Protein AF-A0A7V4P939-F1 (afdb_monomer_lite)

Radius of gyration: 29.25 Å; chains: 1; bounding box: 49×64×88 Å

pLDDT: mean 72.75, std 22.89, range [28.08, 98.25]

Sequence (169 aa):
DFPGCHGGGATPEEALADVTSALRELVAHYHDNEREVPRPRSIDEVRRDAAAEYDSASESLVMIPVVLDRARPVRANISMDAGMLEAIDEEAQRRGVTRSSFLASAAMDKISPYRDTASTAHRGSKSGTLHAARDRKGQVKDIQTNKRAHARHVKRRGPGGSGESRKEK

Foldseek 3Di:
DFPPQAADDPDPVRRLVGSLVSLQVVVVVCVVVVHDGDDDDDPVVLVPDPVNPDDPVPDDDDDRDRDHCPPPPDDDDDDDDPVVLVVLCVVCVVVVHDSVVSVVVVVCVVPPPVCVVVPVPPPPPDDPDDQWDADPVRDIDGDDDPPDDDDDDDDDDDDDDDDDDDDDD

Structure (mmCIF, N/CA/C/O backbone):
data_AF-A0A7V4P939-F1
#
_entry.id   AF-A0A7V4P939-F1
#
loop_
_atom_site.group_PDB
_atom_site.id
_atom_site.type_symbol
_atom_site.label_atom_id
_atom_site.label_alt_id
_atom_site.label_comp_id
_atom_site.label_asym_id
_atom_site.label_entity_id
_atom_site.label_seq_id
_atom_site.pdbx_PDB_ins_code
_atom_site.Cartn_x
_atom_site.Cartn_y
_atom_site.Cartn_z
_atom_site.occupancy
_atom_site.B_iso_or_equiv
_atom_site.auth_seq_id
_atom_site.auth_comp_id
_atom_site.auth_asym_id
_atom_site.auth_atom_id
_atom_site.pdbx_PDB_model_num
ATOM 1 N N . ASP A 1 1 ? 5.215 -3.642 -18.487 1.00 86.31 1 ASP A N 1
ATOM 2 C CA . ASP A 1 1 ? 3.883 -4.215 -18.166 1.00 86.31 1 ASP A CA 1
ATOM 3 C C . ASP A 1 1 ? 2.772 -3.191 -18.045 1.00 86.31 1 ASP A C 1
ATOM 5 O O . ASP A 1 1 ? 1.656 -3.493 -18.442 1.00 86.31 1 ASP A O 1
ATOM 9 N N . PHE A 1 2 ? 3.054 -1.990 -17.540 1.00 89.19 2 PHE A N 1
ATOM 10 C CA . PHE A 1 2 ? 2.071 -0.917 -17.460 1.00 89.19 2 PHE A CA 1
ATOM 11 C C . PHE A 1 2 ? 2.469 0.229 -18.409 1.00 89.19 2 PHE A C 1
ATOM 13 O O . PHE A 1 2 ? 3.475 0.889 -18.146 1.00 89.19 2 PHE A O 1
ATOM 20 N N . PRO A 1 3 ? 1.751 0.462 -19.526 1.00 87.31 3 PRO A N 1
ATOM 21 C CA . PRO A 1 3 ? 2.129 1.483 -20.503 1.00 87.31 3 PRO A CA 1
ATOM 22 C C . PRO A 1 3 ? 2.178 2.888 -19.891 1.00 87.31 3 PRO A C 1
ATOM 24 O O . PRO A 1 3 ? 1.213 3.317 -19.258 1.00 87.31 3 PRO A O 1
ATOM 27 N N . GLY A 1 4 ? 3.288 3.600 -20.100 1.00 87.62 4 GLY A N 1
ATOM 28 C CA . GLY A 1 4 ? 3.501 4.955 -19.578 1.00 87.62 4 GLY A CA 1
ATOM 29 C C . GLY A 1 4 ? 3.902 5.028 -18.100 1.00 87.62 4 GLY A C 1
ATOM 30 O O . GLY A 1 4 ? 4.026 6.128 -17.572 1.00 87.62 4 GLY A O 1
ATOM 31 N N . CYS A 1 5 ? 4.111 3.892 -17.425 1.00 92.69 5 CYS A N 1
ATOM 32 C CA . CYS A 1 5 ? 4.619 3.864 -16.055 1.00 92.69 5 CYS A CA 1
ATOM 33 C C . CYS A 1 5 ? 6.150 3.839 -16.059 1.00 92.69 5 CYS A C 1
ATOM 35 O O . CYS A 1 5 ? 6.759 2.818 -16.384 1.00 92.69 5 CYS A O 1
ATOM 37 N N . HIS A 1 6 ? 6.759 4.949 -15.658 1.00 92.00 6 HIS A N 1
ATOM 38 C CA . HIS A 1 6 ? 8.206 5.107 -15.560 1.00 92.00 6 HIS A CA 1
ATOM 39 C C . HIS A 1 6 ? 8.559 5.667 -14.183 1.00 92.00 6 HIS A C 1
ATOM 41 O O . HIS A 1 6 ? 7.757 6.385 -13.592 1.00 92.00 6 HIS A O 1
ATOM 47 N N . GLY A 1 7 ? 9.749 5.340 -13.692 1.00 91.06 7 GLY A N 1
ATOM 48 C CA . GLY A 1 7 ? 10.328 5.979 -12.517 1.00 91.06 7 GLY A CA 1
ATOM 49 C C . GLY A 1 7 ? 11.844 6.068 -12.646 1.00 91.06 7 GLY A C 1
ATOM 50 O O . GLY A 1 7 ? 12.434 5.408 -13.507 1.00 91.06 7 GLY A O 1
ATOM 51 N N . GLY A 1 8 ? 12.472 6.896 -11.821 1.00 94.50 8 GLY A N 1
ATOM 52 C CA . GLY A 1 8 ? 13.907 7.151 -11.853 1.00 94.50 8 GLY A CA 1
ATOM 53 C C . GLY A 1 8 ? 14.471 7.574 -10.501 1.00 94.50 8 GLY A C 1
ATOM 54 O O . GLY A 1 8 ? 13.748 7.925 -9.576 1.00 94.50 8 GLY A O 1
ATOM 55 N N . GLY A 1 9 ? 15.793 7.519 -10.381 1.00 95.56 9 GLY A N 1
ATOM 56 C CA . GLY A 1 9 ? 16.507 7.861 -9.156 1.00 95.56 9 GLY A CA 1
ATOM 57 C C . GLY A 1 9 ? 18.014 7.772 -9.358 1.00 95.56 9 GLY A C 1
ATOM 58 O O . GLY A 1 9 ? 18.478 7.167 -10.326 1.00 95.56 9 GLY A O 1
ATOM 59 N N . ALA A 1 10 ? 18.785 8.376 -8.453 1.00 95.75 10 ALA A N 1
ATOM 60 C CA . ALA A 1 10 ? 20.241 8.245 -8.460 1.00 95.75 10 ALA A CA 1
ATOM 61 C C . ALA A 1 10 ? 20.688 6.871 -7.932 1.00 95.75 10 ALA A C 1
ATOM 63 O O . ALA A 1 10 ? 21.818 6.446 -8.172 1.00 95.75 10 ALA A O 1
ATOM 64 N N . THR A 1 11 ? 19.793 6.175 -7.226 1.00 94.69 11 THR A N 1
ATOM 65 C CA . THR A 1 11 ? 19.988 4.819 -6.707 1.00 94.69 11 THR A CA 1
ATOM 66 C C . THR A 1 11 ? 18.849 3.884 -7.134 1.00 94.69 11 THR A C 1
ATOM 68 O O . THR A 1 11 ? 17.744 4.353 -7.433 1.00 94.69 11 THR A O 1
ATOM 71 N N . PRO A 1 12 ? 19.074 2.555 -7.148 1.00 91.12 12 PRO A N 1
ATOM 72 C CA . PRO A 1 12 ? 18.011 1.580 -7.393 1.00 91.12 12 PRO A CA 1
ATOM 73 C C . PRO A 1 12 ? 16.834 1.711 -6.418 1.00 91.12 12 PRO A C 1
ATOM 75 O O . PRO A 1 12 ? 15.683 1.573 -6.822 1.00 91.12 12 PRO A O 1
ATOM 78 N N . GLU A 1 13 ? 17.106 2.001 -5.145 1.00 92.56 13 GLU A N 1
ATOM 79 C CA . GLU A 1 13 ? 16.090 2.181 -4.108 1.00 92.56 13 GLU A CA 1
ATOM 80 C C . GLU A 1 13 ? 15.205 3.401 -4.382 1.00 92.56 13 GLU A C 1
ATOM 82 O O . GLU A 1 13 ? 13.982 3.313 -4.257 1.00 92.56 13 GLU A O 1
ATOM 87 N N . GLU A 1 14 ? 15.804 4.521 -4.797 1.00 91.44 14 GLU A N 1
ATOM 88 C CA . GLU A 1 14 ? 15.065 5.719 -5.208 1.00 91.44 14 GLU A CA 1
ATOM 89 C C . GLU A 1 14 ? 14.211 5.448 -6.448 1.00 91.44 14 GLU A C 1
ATOM 91 O O . GLU A 1 14 ? 13.023 5.764 -6.444 1.00 91.44 14 GLU A O 1
ATOM 96 N N . ALA A 1 15 ? 14.772 4.789 -7.467 1.00 93.56 15 ALA A N 1
ATOM 97 C CA . ALA A 1 15 ? 14.032 4.438 -8.678 1.00 93.56 15 ALA A CA 1
ATOM 98 C C . ALA A 1 15 ? 12.845 3.506 -8.382 1.00 93.56 15 ALA A C 1
ATOM 100 O O . ALA A 1 15 ? 11.764 3.678 -8.947 1.00 93.56 15 ALA A O 1
ATOM 101 N N . LEU A 1 16 ? 13.020 2.544 -7.466 1.00 92.00 16 LEU A N 1
ATOM 102 C CA . LEU A 1 16 ? 11.956 1.655 -6.996 1.00 92.00 16 LEU A CA 1
ATOM 103 C C . LEU A 1 16 ? 10.852 2.408 -6.243 1.00 92.00 16 LEU A C 1
ATOM 105 O O . LEU A 1 16 ? 9.668 2.124 -6.442 1.00 92.00 16 LEU A O 1
ATOM 109 N N . ALA A 1 17 ? 11.216 3.354 -5.377 1.00 88.12 17 ALA A N 1
ATOM 110 C CA . ALA A 1 17 ? 10.249 4.174 -4.652 1.00 88.12 17 ALA A CA 1
ATOM 111 C C . ALA A 1 17 ? 9.453 5.088 -5.600 1.00 88.12 17 ALA A C 1
ATOM 113 O O . ALA A 1 17 ? 8.227 5.194 -5.475 1.00 88.12 17 ALA A O 1
ATOM 114 N N . ASP A 1 18 ? 10.135 5.690 -6.574 1.00 93.44 18 ASP A N 1
ATOM 115 C CA . ASP A 1 18 ? 9.541 6.574 -7.573 1.00 93.44 18 ASP A CA 1
ATOM 116 C C . ASP A 1 18 ? 8.566 5.816 -8.486 1.00 93.44 18 ASP A C 1
ATOM 118 O O . ASP A 1 18 ? 7.382 6.148 -8.544 1.00 93.44 18 ASP A O 1
ATOM 122 N N . VAL A 1 19 ? 8.996 4.698 -9.086 1.00 93.69 19 VAL A N 1
ATOM 123 C CA . VAL A 1 19 ? 8.119 3.889 -9.954 1.00 93.69 19 VAL A CA 1
ATOM 124 C C . VAL A 1 19 ? 6.930 3.293 -9.191 1.00 93.69 19 VAL A C 1
ATOM 126 O O . VAL A 1 19 ? 5.844 3.153 -9.752 1.00 93.69 19 VAL A O 1
ATOM 129 N N . THR A 1 20 ? 7.091 2.969 -7.901 1.00 91.25 20 THR A N 1
ATOM 130 C CA . THR A 1 20 ? 5.977 2.507 -7.056 1.00 91.25 20 THR A CA 1
ATOM 131 C C . THR A 1 20 ? 4.930 3.607 -6.887 1.00 91.25 20 THR A C 1
ATOM 133 O O . THR A 1 20 ? 3.730 3.328 -6.940 1.00 91.25 20 THR A O 1
ATOM 136 N N . SER A 1 21 ? 5.368 4.853 -6.710 1.00 88.31 21 SER A N 1
ATOM 137 C CA . SER A 1 21 ? 4.479 6.013 -6.600 1.00 88.31 21 SER A CA 1
ATOM 138 C C . SER A 1 21 ? 3.791 6.306 -7.936 1.00 88.31 21 SER A C 1
ATOM 140 O O . SER A 1 21 ? 2.561 6.363 -7.981 1.00 88.31 21 SER A O 1
ATOM 142 N N . ALA A 1 22 ? 4.552 6.348 -9.034 1.00 91.94 22 ALA A N 1
ATOM 143 C CA . ALA A 1 22 ? 4.026 6.552 -10.384 1.00 91.94 22 ALA A CA 1
ATOM 144 C C . ALA A 1 22 ? 2.976 5.494 -10.767 1.00 91.94 22 ALA A C 1
ATOM 146 O O . ALA A 1 22 ? 1.915 5.817 -11.302 1.00 91.94 22 AL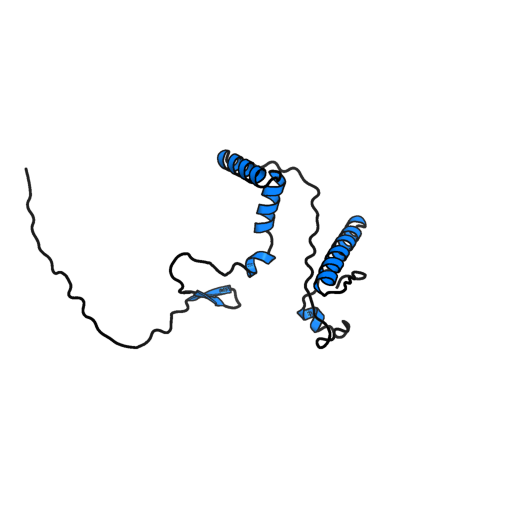A A O 1
ATOM 147 N N . LEU A 1 23 ? 3.223 4.223 -10.433 1.00 92.12 23 LEU A N 1
ATOM 148 C CA . LEU A 1 23 ? 2.279 3.139 -10.697 1.00 92.12 23 LEU A CA 1
ATOM 149 C C . LEU A 1 23 ? 0.970 3.312 -9.917 1.00 92.12 23 LEU A C 1
ATOM 151 O O . LEU A 1 23 ? -0.103 3.049 -10.461 1.00 92.12 23 LEU A O 1
ATOM 155 N N . ARG A 1 24 ? 1.029 3.768 -8.659 1.00 88.06 24 ARG A N 1
ATOM 156 C CA . ARG A 1 24 ? -0.175 4.044 -7.855 1.00 88.06 24 ARG A CA 1
ATOM 157 C C . ARG A 1 24 ? -1.020 5.147 -8.477 1.00 88.06 24 ARG A C 1
ATOM 159 O O . ARG A 1 24 ? -2.227 4.961 -8.621 1.00 88.06 24 ARG A O 1
ATOM 166 N N . GLU A 1 25 ? -0.396 6.257 -8.860 1.00 86.56 25 GLU A N 1
ATOM 167 C CA . GLU A 1 25 ? -1.081 7.388 -9.496 1.00 86.56 25 GLU A CA 1
ATOM 168 C C . GLU A 1 25 ? -1.719 6.981 -10.821 1.00 86.56 25 GLU A C 1
ATOM 170 O O . GLU A 1 25 ? -2.886 7.275 -11.078 1.00 86.56 25 GLU A O 1
ATOM 175 N N . LEU A 1 26 ? -0.983 6.235 -11.643 1.00 90.75 26 LEU A N 1
ATOM 176 C CA . LEU A 1 26 ? -1.465 5.833 -12.951 1.00 90.75 26 LEU A CA 1
ATOM 177 C C . LEU A 1 26 ? -2.617 4.824 -12.849 1.00 90.75 26 LEU A C 1
ATOM 179 O O . LEU A 1 26 ? -3.587 4.923 -13.597 1.00 90.75 26 LEU A O 1
ATOM 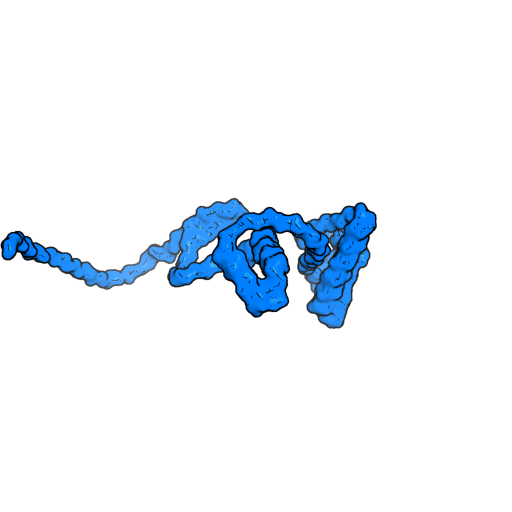183 N N . VAL A 1 27 ? -2.575 3.892 -11.894 1.00 89.69 27 VAL A N 1
ATOM 184 C CA . VAL A 1 27 ? -3.702 2.977 -11.658 1.00 89.69 27 VAL A CA 1
ATOM 185 C C . VAL A 1 27 ? -4.921 3.719 -11.103 1.00 89.69 27 VAL A C 1
ATOM 187 O O . VAL A 1 27 ? -6.041 3.428 -11.523 1.00 89.69 27 VAL A O 1
ATOM 190 N N . ALA A 1 28 ? -4.729 4.688 -10.201 1.00 84.69 28 ALA A N 1
ATOM 191 C CA . ALA A 1 28 ? -5.816 5.542 -9.720 1.00 84.69 28 ALA A CA 1
ATOM 192 C C . ALA A 1 28 ? -6.459 6.319 -10.879 1.00 84.69 28 ALA A C 1
ATOM 194 O O . ALA A 1 28 ? -7.673 6.274 -11.050 1.00 84.69 28 ALA A O 1
ATOM 195 N N . HIS A 1 29 ? -5.643 6.905 -11.757 1.00 87.00 29 HIS A N 1
ATOM 196 C CA . HIS A 1 29 ? -6.116 7.577 -12.962 1.00 87.00 29 HIS A CA 1
ATOM 197 C C . HIS A 1 29 ? -6.916 6.642 -13.883 1.00 87.00 29 HIS A C 1
ATOM 199 O O . HIS A 1 29 ? -7.963 7.032 -14.394 1.00 87.00 29 HIS A O 1
ATOM 205 N N . TYR A 1 30 ? -6.469 5.399 -14.094 1.00 90.12 30 TYR A N 1
ATOM 206 C CA . TYR A 1 30 ? -7.243 4.424 -14.874 1.00 90.12 30 TYR A CA 1
ATOM 207 C C . TYR A 1 30 ? -8.602 4.140 -14.222 1.00 90.12 30 TYR A C 1
ATOM 209 O O . TYR A 1 30 ? -9.609 4.117 -14.924 1.00 90.12 30 TYR A O 1
ATOM 217 N N . HIS A 1 31 ? -8.645 3.985 -12.896 1.00 84.81 31 HIS A N 1
ATOM 218 C CA . HIS A 1 31 ? -9.891 3.784 -12.159 1.00 84.81 31 HIS A CA 1
ATOM 219 C C . HIS A 1 31 ? -10.855 4.972 -12.274 1.00 84.81 31 HIS A C 1
ATOM 221 O O . HIS A 1 31 ? -12.026 4.752 -12.577 1.00 84.81 31 HIS A O 1
ATOM 227 N N . ASP A 1 32 ? -10.371 6.203 -12.100 1.00 83.06 32 ASP A N 1
ATOM 228 C CA . ASP A 1 32 ? -11.190 7.422 -12.184 1.00 83.06 32 ASP A CA 1
ATOM 229 C C . ASP A 1 32 ? -11.781 7.648 -13.583 1.00 83.06 32 ASP A C 1
ATOM 231 O O . ASP A 1 32 ? -12.813 8.298 -13.731 1.00 83.06 32 ASP A O 1
ATOM 235 N N . ASN A 1 33 ? -11.137 7.093 -14.613 1.00 86.44 33 ASN A N 1
ATOM 236 C CA . ASN A 1 33 ? -11.577 7.174 -16.005 1.00 86.44 33 ASN A CA 1
ATOM 237 C C . ASN A 1 33 ? -12.285 5.896 -16.487 1.00 86.44 33 ASN A C 1
ATOM 239 O O . ASN A 1 33 ? -12.445 5.716 -17.693 1.00 86.44 33 ASN A O 1
ATOM 243 N N . GLU A 1 34 ? -12.661 4.991 -15.576 1.00 86.75 34 GLU A N 1
ATOM 244 C CA . GLU A 1 34 ? -13.323 3.711 -15.886 1.00 86.75 34 GLU A CA 1
ATOM 245 C C . GLU A 1 34 ? -12.561 2.852 -16.917 1.00 86.75 34 GLU A C 1
ATOM 247 O O . GLU A 1 34 ? -13.137 2.072 -17.677 1.00 86.75 34 GLU A O 1
ATOM 252 N N . ARG A 1 35 ? -11.230 2.977 -16.947 1.00 87.38 35 ARG A N 1
ATOM 253 C CA . ARG A 1 35 ? -10.348 2.220 -17.840 1.00 87.38 35 ARG A CA 1
ATOM 254 C C . ARG A 1 35 ? -9.900 0.923 -17.182 1.00 87.38 35 ARG A C 1
ATOM 256 O O . ARG A 1 35 ? -9.608 0.865 -15.987 1.00 87.38 35 ARG A O 1
ATOM 263 N N . GLU A 1 36 ? -9.777 -0.121 -17.993 1.00 86.44 36 GLU A N 1
ATOM 264 C CA . GLU A 1 36 ? -9.282 -1.409 -17.524 1.00 86.44 36 GLU A CA 1
ATOM 265 C C . GLU A 1 36 ? -7.781 -1.340 -17.214 1.00 86.44 36 GLU A C 1
ATOM 267 O O . GLU A 1 36 ? -6.966 -0.915 -18.036 1.00 86.44 36 GLU A O 1
ATOM 272 N N . VAL A 1 37 ? -7.423 -1.755 -16.000 1.00 87.06 37 VAL A N 1
ATOM 273 C CA . VAL A 1 37 ? -6.039 -1.812 -15.529 1.00 87.06 37 VAL A CA 1
ATOM 274 C C . VAL A 1 37 ? -5.346 -3.013 -16.187 1.00 87.06 37 VAL A C 1
ATOM 276 O O . VAL A 1 37 ? -5.830 -4.136 -16.018 1.00 87.06 37 VAL A O 1
ATOM 279 N N . PRO A 1 38 ? -4.216 -2.826 -16.901 1.00 89.06 38 PRO A N 1
ATOM 280 C CA . PRO A 1 38 ? -3.486 -3.927 -17.520 1.00 89.06 38 PRO A CA 1
ATOM 281 C C . PRO A 1 38 ? -3.124 -5.016 -16.508 1.00 89.06 38 PRO A C 1
ATOM 283 O O . PRO A 1 38 ? -2.649 -4.736 -15.404 1.00 89.06 38 PRO A O 1
ATOM 286 N N . ARG A 1 39 ? -3.327 -6.279 -16.890 1.00 86.81 39 ARG A N 1
ATOM 287 C CA . ARG A 1 39 ? -2.987 -7.417 -16.035 1.00 86.81 39 ARG A CA 1
ATOM 288 C C . ARG A 1 39 ? -1.458 -7.549 -15.919 1.00 86.81 39 ARG A C 1
ATOM 290 O O . ARG A 1 39 ? -0.790 -7.569 -16.953 1.00 86.81 39 ARG A O 1
ATOM 297 N N . PRO A 1 40 ? -0.896 -7.688 -14.703 1.00 88.12 40 PRO A N 1
ATOM 298 C CA . PRO A 1 40 ? 0.539 -7.893 -14.536 1.00 88.12 40 PRO A CA 1
ATOM 299 C C . PRO A 1 40 ? 0.971 -9.237 -15.130 1.00 88.12 40 PRO A C 1
ATOM 301 O O . PRO A 1 40 ? 0.244 -10.231 -15.015 1.00 88.12 40 PRO A O 1
ATOM 304 N N . ARG A 1 41 ? 2.166 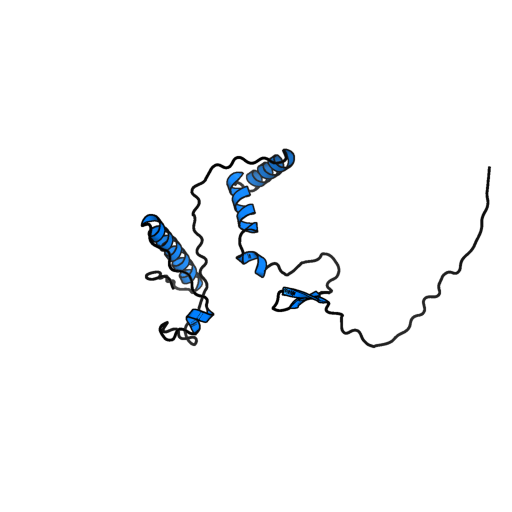-9.265 -15.728 1.00 89.06 41 ARG A N 1
ATOM 305 C CA . ARG A 1 41 ? 2.814 -10.494 -16.192 1.00 89.06 41 ARG A CA 1
ATOM 306 C C . ARG A 1 41 ? 3.743 -11.028 -15.105 1.00 89.06 41 ARG A C 1
ATOM 308 O O . ARG A 1 41 ? 4.180 -10.311 -14.206 1.00 89.06 41 ARG A O 1
ATOM 315 N N . SER A 1 42 ? 4.035 -12.317 -15.168 1.00 88.25 42 SER A N 1
ATOM 316 C CA . SER A 1 42 ? 5.082 -12.936 -14.361 1.00 88.25 42 SER A CA 1
ATOM 317 C C . SER A 1 42 ? 6.470 -12.580 -14.901 1.00 88.25 42 SER A C 1
ATOM 319 O O . SER A 1 42 ? 6.648 -12.346 -16.096 1.00 88.25 42 SER A O 1
ATOM 321 N N . ILE A 1 43 ? 7.484 -12.621 -14.030 1.00 88.81 43 ILE A N 1
ATOM 322 C CA . ILE A 1 43 ? 8.895 -12.442 -14.424 1.00 88.81 43 ILE A CA 1
ATOM 323 C C . ILE A 1 43 ? 9.269 -13.409 -15.558 1.00 88.81 43 ILE A C 1
ATOM 325 O O . ILE A 1 43 ? 9.962 -13.040 -16.499 1.00 88.81 43 ILE A O 1
ATOM 329 N N . ASP A 1 44 ? 8.779 -14.645 -15.487 1.00 88.44 44 ASP A N 1
ATOM 330 C CA . ASP A 1 44 ? 9.025 -15.689 -16.479 1.00 88.44 44 ASP A CA 1
ATOM 331 C C . ASP A 1 44 ? 8.416 -15.380 -17.855 1.00 88.44 44 ASP A C 1
ATOM 333 O O . ASP A 1 44 ? 9.014 -15.718 -18.875 1.00 88.44 44 ASP A O 1
ATOM 337 N N . GLU A 1 45 ? 7.236 -14.756 -17.898 1.00 89.69 45 GLU A N 1
ATOM 338 C CA . GLU A 1 45 ? 6.616 -14.303 -19.149 1.00 89.69 45 GLU A CA 1
ATOM 339 C C . GLU A 1 45 ? 7.409 -13.149 -19.764 1.00 89.69 45 GLU A C 1
ATOM 341 O O . GLU A 1 45 ? 7.683 -13.187 -20.958 1.00 89.69 45 GLU A O 1
ATOM 346 N N . VAL A 1 46 ? 7.851 -12.181 -18.952 1.00 88.25 46 VAL A N 1
ATOM 347 C CA . VAL A 1 46 ? 8.673 -11.052 -19.423 1.00 88.25 46 VAL A CA 1
ATOM 348 C C . VAL A 1 46 ? 10.029 -11.532 -19.946 1.00 88.25 46 VAL A C 1
ATOM 350 O O . VAL A 1 46 ? 10.454 -11.118 -21.016 1.00 88.25 46 VAL A O 1
ATOM 353 N N . ARG A 1 47 ? 10.692 -12.466 -19.252 1.00 85.25 47 ARG A N 1
ATOM 354 C CA . ARG A 1 47 ? 12.003 -12.997 -19.675 1.00 85.25 47 ARG A CA 1
ATOM 355 C C . ARG A 1 47 ? 11.972 -13.758 -20.998 1.00 85.25 47 ARG A C 1
ATOM 357 O O . ARG A 1 47 ? 13.001 -13.854 -21.656 1.00 85.25 47 ARG A O 1
ATOM 364 N N . ARG A 1 48 ? 10.841 -14.381 -21.340 1.00 86.12 48 ARG A N 1
ATOM 365 C CA . ARG A 1 48 ? 10.683 -15.146 -22.590 1.00 86.12 48 ARG A CA 1
ATOM 366 C C . ARG A 1 48 ? 10.176 -14.285 -23.746 1.00 86.12 48 ARG A C 1
ATOM 368 O O . ARG A 1 48 ? 10.131 -14.770 -24.874 1.00 86.12 48 ARG A O 1
ATOM 375 N N . ASP A 1 49 ? 9.778 -13.050 -23.469 1.00 83.88 49 ASP A N 1
ATOM 376 C CA . ASP A 1 49 ? 9.255 -12.129 -24.462 1.00 83.88 49 ASP A CA 1
ATOM 377 C C . ASP A 1 49 ? 10.406 -11.468 -25.229 1.00 83.88 49 ASP A C 1
ATOM 379 O O . ASP A 1 49 ? 11.059 -10.548 -24.743 1.00 83.88 49 ASP A O 1
ATOM 383 N N . ALA A 1 50 ? 10.653 -11.940 -26.452 1.00 73.75 50 ALA A N 1
ATOM 384 C CA . ALA A 1 50 ? 11.683 -11.381 -27.325 1.00 73.75 50 ALA A CA 1
ATOM 385 C C . ALA A 1 50 ? 11.404 -9.920 -27.731 1.00 73.75 50 ALA A C 1
ATOM 387 O O . ALA A 1 50 ? 12.329 -9.226 -28.141 1.00 73.75 50 ALA A O 1
ATOM 388 N N . ALA A 1 51 ? 10.156 -9.449 -27.615 1.00 78.19 51 ALA A N 1
ATOM 389 C CA . ALA A 1 51 ? 9.784 -8.064 -27.896 1.00 78.19 51 ALA A CA 1
ATOM 390 C C . ALA A 1 51 ? 9.960 -7.137 -26.682 1.00 78.19 51 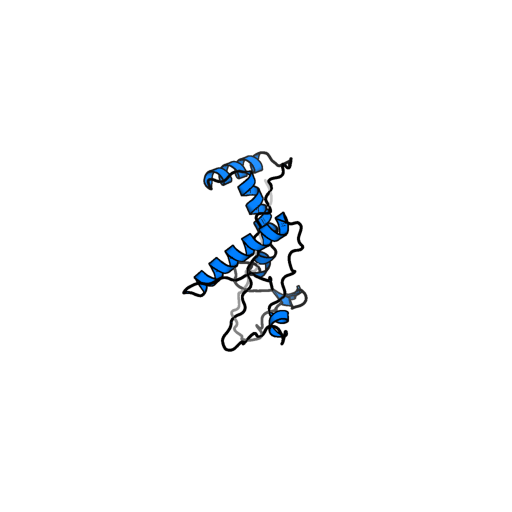ALA A C 1
ATOM 392 O O . ALA A 1 51 ? 9.813 -5.927 -26.820 1.00 78.19 51 ALA A O 1
ATOM 393 N N . ALA A 1 52 ? 10.265 -7.677 -25.496 1.00 71.00 52 ALA A N 1
ATOM 394 C CA . ALA A 1 52 ? 10.456 -6.876 -24.290 1.00 71.00 52 ALA A CA 1
ATOM 395 C C . ALA A 1 52 ? 11.816 -6.158 -24.236 1.00 71.00 52 ALA A C 1
ATOM 397 O O . ALA A 1 52 ? 12.038 -5.416 -23.286 1.00 71.00 52 ALA A O 1
ATOM 398 N N . GLU A 1 53 ? 12.709 -6.399 -25.210 1.00 75.62 53 GLU A N 1
ATOM 399 C CA . GLU A 1 53 ? 14.064 -5.817 -25.314 1.00 75.62 53 GLU A CA 1
ATOM 400 C C . GLU A 1 53 ? 14.902 -5.923 -24.022 1.00 75.62 53 GLU A C 1
ATOM 402 O O . GLU A 1 53 ? 15.865 -5.191 -23.836 1.00 75.62 53 GLU A O 1
ATOM 407 N N . TYR A 1 54 ? 14.558 -6.869 -23.141 1.00 83.69 54 TYR A N 1
ATOM 408 C CA . TYR A 1 54 ? 15.202 -7.054 -21.845 1.00 83.69 54 TYR A CA 1
ATOM 409 C C . TYR A 1 54 ? 16.581 -7.703 -21.993 1.00 83.69 54 TYR A C 1
ATOM 411 O O . TYR A 1 54 ? 16.691 -8.832 -22.490 1.00 83.69 54 TYR A O 1
ATOM 419 N N . ASP A 1 55 ? 17.620 -7.042 -21.482 1.00 85.88 55 ASP A N 1
ATOM 420 C CA . ASP A 1 55 ? 18.976 -7.591 -21.422 1.00 85.88 55 ASP A CA 1
ATOM 421 C C . ASP A 1 55 ? 19.350 -8.008 -19.997 1.00 85.88 55 ASP A C 1
ATOM 423 O O . ASP A 1 55 ? 19.732 -7.206 -19.147 1.00 85.88 55 ASP A O 1
ATOM 427 N N . SER A 1 56 ? 19.343 -9.317 -19.748 1.00 84.06 56 SER A N 1
ATOM 428 C CA . SER A 1 56 ? 19.714 -9.876 -18.442 1.00 84.06 56 SER A CA 1
ATOM 429 C C . SER A 1 56 ? 21.148 -9.585 -17.981 1.00 84.06 56 SER A C 1
ATOM 431 O O . SER A 1 56 ? 21.450 -9.813 -16.809 1.00 84.06 56 SER A O 1
ATOM 433 N N . ALA A 1 57 ? 22.041 -9.131 -18.870 1.00 86.56 57 ALA A N 1
ATOM 434 C CA . ALA A 1 57 ? 23.405 -8.760 -18.505 1.00 86.56 57 ALA A CA 1
ATOM 435 C C . ALA A 1 57 ? 23.499 -7.354 -17.888 1.00 86.56 57 ALA A C 1
ATOM 437 O O . ALA A 1 57 ? 24.419 -7.097 -17.110 1.00 86.56 57 ALA A O 1
ATOM 438 N N . SER A 1 58 ? 22.565 -6.461 -18.220 1.00 86.62 58 SER A N 1
ATOM 439 C CA . SER A 1 58 ? 22.586 -5.052 -17.810 1.00 86.62 58 SER A CA 1
ATOM 440 C C . SER A 1 58 ? 21.344 -4.616 -17.025 1.00 86.62 58 SER A C 1
ATOM 442 O O . SER A 1 58 ? 21.375 -3.581 -16.360 1.00 86.62 58 SER A O 1
ATOM 444 N N . GLU A 1 59 ? 20.286 -5.429 -17.009 1.00 89.69 59 GLU A N 1
ATOM 445 C CA . GLU A 1 59 ? 18.993 -5.081 -16.428 1.00 89.69 59 GLU A CA 1
ATOM 446 C C . GLU A 1 59 ? 18.488 -6.124 -15.422 1.00 89.69 59 GLU A C 1
ATOM 448 O O . GLU A 1 59 ? 18.694 -7.337 -15.535 1.00 89.69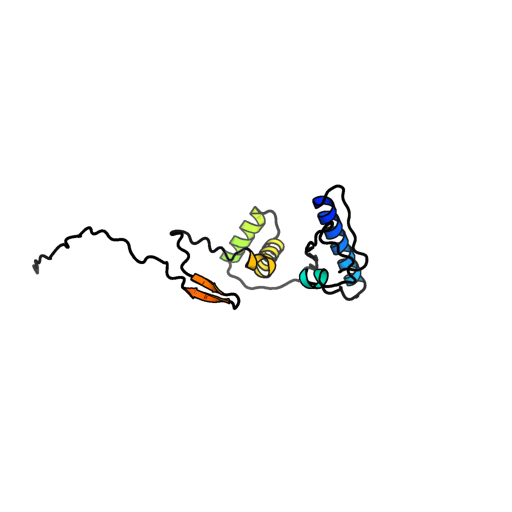 59 GLU A O 1
ATOM 453 N N . SER A 1 60 ? 17.737 -5.645 -14.431 1.00 88.62 60 SER A N 1
ATOM 454 C CA . SER A 1 60 ? 17.079 -6.479 -13.423 1.00 88.62 60 SER A CA 1
ATOM 455 C C . SER A 1 60 ? 15.566 -6.331 -13.495 1.00 88.62 60 SER A C 1
ATOM 457 O O . SER A 1 60 ? 15.043 -5.230 -13.640 1.00 88.62 60 SER A O 1
ATOM 459 N N . LEU A 1 61 ? 14.856 -7.448 -13.338 1.00 90.06 61 LEU A N 1
ATOM 460 C CA . LEU A 1 61 ? 13.400 -7.457 -13.232 1.00 90.06 61 LEU A CA 1
ATOM 461 C C . LEU A 1 61 ? 12.980 -7.403 -11.767 1.00 90.06 61 LEU A C 1
ATOM 463 O O . LEU A 1 61 ? 13.487 -8.151 -10.930 1.00 90.06 61 LEU A O 1
ATOM 467 N N . VAL A 1 62 ? 12.010 -6.545 -11.475 1.00 88.38 62 VAL A N 1
ATOM 468 C CA . VAL A 1 62 ? 11.470 -6.332 -10.132 1.00 88.38 62 VAL A CA 1
ATOM 469 C C . VAL A 1 62 ? 9.953 -6.447 -10.157 1.00 88.38 62 VAL A C 1
ATOM 471 O O . VAL A 1 62 ? 9.298 -6.050 -11.120 1.00 88.38 62 VAL A O 1
ATOM 474 N N . MET A 1 63 ? 9.381 -6.992 -9.086 1.00 89.81 63 MET A N 1
ATOM 475 C CA . MET A 1 63 ? 7.939 -6.941 -8.867 1.00 89.81 63 MET A CA 1
ATOM 476 C C . MET A 1 63 ? 7.593 -5.700 -8.057 1.00 89.81 63 MET A C 1
ATOM 478 O O . MET A 1 63 ? 8.050 -5.553 -6.925 1.00 89.81 63 MET A O 1
ATOM 482 N N . ILE A 1 64 ? 6.742 -4.848 -8.622 1.00 88.31 64 ILE A N 1
ATOM 483 C CA . ILE A 1 64 ? 6.234 -3.657 -7.946 1.00 88.31 64 ILE A CA 1
ATOM 484 C C . ILE A 1 64 ? 4.827 -3.975 -7.425 1.00 88.31 64 ILE A C 1
ATOM 486 O O . ILE A 1 64 ? 3.929 -4.254 -8.227 1.00 88.31 64 ILE A O 1
ATOM 490 N N . PRO A 1 65 ? 4.600 -3.978 -6.100 1.00 80.06 65 PRO A N 1
ATOM 491 C CA . PRO A 1 65 ? 3.272 -4.205 -5.557 1.00 80.06 65 PRO A CA 1
ATOM 492 C C . PRO A 1 65 ? 2.373 -3.003 -5.855 1.00 80.06 65 PRO A C 1
ATOM 494 O O . PRO A 1 65 ? 2.649 -1.880 -5.436 1.00 80.06 65 PRO A O 1
ATOM 497 N N . VAL A 1 66 ? 1.250 -3.245 -6.530 1.00 79.69 66 VAL A N 1
ATOM 498 C CA . VAL A 1 66 ? 0.207 -2.229 -6.692 1.00 79.69 66 VAL A CA 1
ATOM 499 C C . VAL A 1 66 ? -0.651 -2.214 -5.430 1.00 79.69 66 VAL A C 1
ATOM 501 O O . VAL A 1 66 ? -1.591 -2.997 -5.287 1.00 79.69 66 VAL A O 1
ATOM 504 N N . VAL A 1 67 ? -0.313 -1.330 -4.494 1.00 71.06 67 VAL A N 1
ATOM 505 C CA . VAL A 1 67 ? -1.143 -1.073 -3.313 1.00 71.06 67 VAL A CA 1
ATOM 506 C C . VAL A 1 67 ? -2.119 0.041 -3.660 1.00 71.06 67 VAL A C 1
ATOM 508 O O . VAL A 1 67 ? -1.748 1.210 -3.740 1.00 71.06 67 VAL A O 1
ATOM 511 N N . LEU A 1 68 ? -3.369 -0.340 -3.907 1.00 66.94 68 LEU A N 1
ATOM 512 C CA . LEU A 1 68 ? -4.437 0.614 -4.161 1.00 66.94 68 LEU A CA 1
ATOM 513 C C . LEU A 1 68 ? -5.145 0.947 -2.864 1.00 66.94 68 LEU A C 1
ATOM 515 O O . LEU A 1 68 ? -5.717 0.065 -2.220 1.00 66.94 68 LEU A O 1
ATOM 519 N N . ASP A 1 69 ? -5.216 2.236 -2.563 1.00 61.59 69 ASP A N 1
ATOM 520 C CA . ASP A 1 69 ? -6.136 2.759 -1.566 1.00 61.59 69 ASP A CA 1
ATOM 521 C C . ASP A 1 69 ? -7.544 2.781 -2.171 1.00 61.59 69 ASP A C 1
ATOM 523 O O . ASP A 1 69 ? -8.152 3.820 -2.395 1.00 61.59 69 ASP A O 1
ATOM 527 N N . ARG A 1 70 ? -8.110 1.593 -2.423 1.00 58.16 70 ARG A N 1
ATOM 528 C CA . ARG A 1 70 ? -9.532 1.429 -2.788 1.00 58.16 70 ARG A CA 1
ATOM 529 C C . ARG A 1 70 ? -10.474 1.762 -1.628 1.00 58.16 70 ARG A C 1
ATOM 531 O O . ARG A 1 70 ? -11.667 1.469 -1.689 1.00 58.16 70 ARG A O 1
ATOM 538 N N . ALA A 1 71 ? -9.947 2.316 -0.542 1.00 60.25 71 ALA A N 1
ATOM 539 C CA . ALA A 1 71 ? -10.644 2.516 0.707 1.00 60.25 71 ALA A CA 1
ATOM 540 C C . ALA A 1 71 ? -11.570 3.730 0.616 1.00 60.25 71 ALA A C 1
ATOM 542 O O . ALA A 1 71 ? -11.375 4.732 1.297 1.00 60.25 71 ALA A O 1
ATOM 543 N N . ARG A 1 72 ? -12.653 3.615 -0.159 1.00 68.38 72 ARG A N 1
ATOM 544 C CA . ARG A 1 72 ? -13.880 4.285 0.256 1.00 68.38 72 ARG A CA 1
ATOM 545 C C . ARG A 1 72 ? -14.363 3.541 1.505 1.00 68.38 72 ARG A C 1
ATOM 547 O O . ARG A 1 72 ? -14.766 2.383 1.376 1.00 68.38 72 ARG A O 1
ATOM 554 N N . PRO A 1 73 ? -14.315 4.137 2.710 1.00 73.06 73 PRO A N 1
ATOM 555 C CA . PRO A 1 73 ? -14.789 3.457 3.903 1.00 73.06 73 PRO A CA 1
ATOM 556 C C . PRO A 1 73 ? -16.282 3.147 3.746 1.00 73.06 73 PRO A C 1
ATOM 558 O O . PRO A 1 73 ? -17.094 4.031 3.469 1.00 73.06 73 PRO A O 1
ATOM 561 N N . VAL A 1 74 ? -16.642 1.875 3.908 1.00 84.69 74 VAL A N 1
ATOM 562 C CA . VAL A 1 74 ? -18.034 1.413 3.929 1.00 84.69 74 VAL A CA 1
ATOM 563 C C . VAL A 1 74 ? -18.377 1.005 5.355 1.00 84.69 74 VAL A C 1
ATOM 565 O O . VAL A 1 74 ? -17.601 0.319 6.019 1.00 84.69 74 VAL A O 1
ATOM 568 N N . ARG A 1 75 ? -19.547 1.429 5.844 1.00 88.94 75 ARG A N 1
ATOM 569 C CA . ARG A 1 75 ? -20.029 1.039 7.171 1.00 88.94 75 ARG A CA 1
ATOM 570 C C . ARG A 1 75 ? -20.519 -0.407 7.136 1.00 88.94 75 ARG A C 1
ATOM 572 O O . ARG A 1 75 ? -21.445 -0.722 6.396 1.00 88.94 75 ARG A O 1
ATOM 579 N N . ALA A 1 76 ? -19.939 -1.247 7.985 1.00 88.38 76 ALA A N 1
ATOM 580 C CA . ALA A 1 76 ? -20.415 -2.596 8.262 1.00 88.38 76 ALA A CA 1
ATOM 581 C C . ALA A 1 76 ? -20.857 -2.689 9.729 1.00 88.38 76 ALA A C 1
ATOM 583 O O . ALA A 1 76 ? -20.160 -2.201 10.618 1.00 88.38 76 ALA A O 1
ATOM 584 N N . ASN A 1 77 ? -22.010 -3.310 9.980 1.00 94.50 77 ASN A N 1
ATOM 585 C CA . ASN A 1 77 ? -22.459 -3.637 11.332 1.00 94.50 77 ASN A CA 1
ATOM 586 C C . ASN A 1 77 ? -22.078 -5.093 11.617 1.00 94.50 77 ASN A C 1
ATOM 588 O O . ASN A 1 77 ? -22.469 -5.983 10.865 1.00 94.50 77 ASN A O 1
ATOM 592 N N . ILE A 1 78 ? -21.311 -5.327 12.680 1.00 92.94 78 ILE A N 1
ATOM 593 C CA . ILE A 1 78 ? -20.797 -6.648 13.057 1.00 92.94 78 ILE A CA 1
ATOM 594 C C . ILE A 1 78 ? -21.092 -6.922 14.530 1.00 92.94 78 ILE A C 1
ATOM 596 O O . ILE A 1 78 ? -21.040 -6.011 15.355 1.00 92.94 78 ILE A O 1
ATOM 600 N N . SER A 1 79 ? -21.394 -8.176 14.853 1.00 95.81 79 SER A N 1
ATOM 601 C CA . SER A 1 79 ? -21.546 -8.649 16.231 1.00 95.81 79 SER A CA 1
ATOM 602 C C . SER A 1 79 ? -20.254 -9.321 16.685 1.00 95.81 79 SER A C 1
ATOM 604 O O . SER A 1 79 ? -19.659 -10.087 15.930 1.00 95.81 79 SER A O 1
ATOM 606 N N . MET A 1 80 ? -19.822 -9.044 17.913 1.00 95.62 80 MET A N 1
ATOM 607 C CA . MET A 1 80 ? -18.660 -9.670 18.544 1.00 95.62 80 MET A CA 1
ATOM 608 C C . MET A 1 80 ? -18.827 -9.679 20.062 1.00 95.62 80 MET A C 1
ATOM 610 O O . MET A 1 80 ? -19.693 -8.982 20.593 1.00 95.62 80 MET A O 1
ATOM 614 N N . ASP A 1 81 ? -18.007 -10.479 20.736 1.00 98.00 81 ASP A N 1
ATOM 615 C CA . ASP A 1 81 ? -17.947 -10.508 22.194 1.00 98.00 81 ASP A CA 1
ATOM 616 C C . ASP A 1 81 ? -17.519 -9.145 22.771 1.00 98.00 81 ASP A C 1
ATOM 618 O O . ASP A 1 81 ? -16.693 -8.441 22.183 1.00 98.00 81 ASP A O 1
ATOM 622 N N . ALA A 1 82 ? -18.081 -8.779 23.927 1.00 97.38 82 ALA A N 1
ATOM 623 C CA . ALA A 1 82 ? -17.824 -7.487 24.560 1.00 97.38 82 ALA A CA 1
ATOM 624 C C . ALA A 1 82 ? -16.368 -7.350 25.034 1.00 97.38 82 ALA A C 1
ATOM 626 O O . ALA A 1 82 ? -15.746 -6.321 24.780 1.00 97.38 82 ALA A O 1
ATOM 627 N N . GLY A 1 83 ? -15.797 -8.401 25.632 1.00 98.19 83 GLY A N 1
ATOM 628 C CA . GLY A 1 83 ? -14.402 -8.388 26.077 1.00 98.19 83 GLY A CA 1
ATOM 629 C C . GLY A 1 83 ? -13.424 -8.328 24.903 1.00 98.19 83 GLY A C 1
ATOM 630 O O . GLY A 1 83 ? -12.390 -7.667 24.975 1.00 98.19 83 GLY A O 1
ATOM 631 N N . MET A 1 84 ? -13.772 -8.953 23.773 1.00 97.62 84 MET A N 1
ATOM 632 C CA . MET A 1 84 ? -12.998 -8.809 22.535 1.00 97.62 84 MET A CA 1
ATOM 633 C C . MET A 1 84 ? -13.019 -7.368 22.006 1.00 97.62 84 MET A C 1
ATOM 635 O O . MET A 1 84 ? -11.981 -6.871 21.568 1.00 97.62 84 MET A O 1
ATOM 639 N N . LEU A 1 85 ? -14.177 -6.698 22.038 1.00 97.56 85 LEU A N 1
ATOM 640 C CA . LEU A 1 85 ? -14.299 -5.307 21.599 1.00 97.56 85 LEU A CA 1
ATOM 641 C C . LEU A 1 85 ? -13.470 -4.357 22.476 1.00 97.56 85 LEU A C 1
ATOM 643 O O . LEU A 1 85 ? -12.776 -3.499 21.934 1.00 97.56 85 LEU A O 1
ATOM 647 N N . GLU A 1 86 ? -13.489 -4.547 23.797 1.00 97.94 86 GLU A N 1
ATOM 648 C CA . GLU A 1 86 ? -12.663 -3.780 24.741 1.00 97.94 86 GLU A CA 1
ATOM 649 C C . GLU A 1 86 ? -11.166 -3.962 24.458 1.00 97.94 86 GLU A C 1
ATOM 651 O O . GLU A 1 86 ? -10.445 -2.979 24.291 1.00 97.94 86 GLU A O 1
ATOM 656 N N . ALA A 1 87 ? -10.707 -5.205 24.284 1.00 97.94 87 ALA A N 1
ATOM 657 C CA . ALA A 1 87 ? -9.307 -5.488 23.962 1.00 97.94 87 ALA A CA 1
ATOM 658 C C . ALA A 1 87 ? -8.860 -4.854 22.629 1.00 97.94 87 ALA A C 1
ATOM 660 O O . ALA A 1 87 ? -7.714 -4.420 22.488 1.00 97.94 87 ALA A O 1
ATOM 661 N N . ILE A 1 88 ? -9.757 -4.787 21.637 1.00 97.81 88 ILE A N 1
ATOM 662 C CA . ILE A 1 88 ? -9.496 -4.097 20.367 1.00 97.81 88 ILE A CA 1
ATOM 663 C C . ILE A 1 88 ? -9.339 -2.590 20.589 1.00 97.81 88 ILE A C 1
ATOM 665 O O . ILE A 1 88 ? -8.432 -1.988 20.012 1.00 97.81 88 ILE A O 1
ATOM 669 N N . ASP A 1 89 ? -10.216 -1.978 21.384 1.00 97.62 89 ASP A N 1
ATOM 670 C CA . ASP A 1 89 ? -10.179 -0.540 21.654 1.00 97.62 89 ASP A CA 1
ATOM 671 C C . ASP A 1 89 ? -8.912 -0.125 22.395 1.00 97.62 89 ASP A C 1
ATOM 673 O O . ASP A 1 89 ? -8.250 0.831 21.983 1.00 97.62 89 ASP A O 1
ATOM 677 N N . GLU A 1 90 ? -8.535 -0.878 23.429 1.00 98.25 90 GLU A N 1
ATOM 678 C CA . GLU A 1 90 ? -7.296 -0.656 24.175 1.00 98.25 90 GLU A CA 1
ATOM 679 C C . GLU A 1 90 ? -6.074 -0.725 23.256 1.00 98.25 90 GLU A C 1
ATOM 681 O O . GLU A 1 90 ? -5.217 0.161 23.273 1.00 98.25 90 GLU A O 1
ATOM 686 N N . GLU A 1 91 ? -6.002 -1.746 22.399 1.00 98.06 91 GLU A N 1
ATOM 687 C CA . GLU A 1 91 ? -4.866 -1.935 21.501 1.00 98.06 91 GLU A CA 1
ATOM 688 C C . GLU A 1 91 ? -4.825 -0.883 20.383 1.00 98.06 91 GLU A C 1
ATOM 690 O O . GLU A 1 91 ? -3.746 -0.397 20.025 1.00 98.06 91 GLU A O 1
ATOM 695 N N . ALA A 1 92 ? -5.981 -0.492 19.843 1.00 96.69 92 ALA A N 1
ATOM 696 C CA . ALA A 1 92 ? -6.078 0.581 18.860 1.00 96.69 92 ALA A CA 1
ATOM 697 C C . ALA A 1 92 ? -5.606 1.914 19.460 1.00 96.69 92 ALA A C 1
ATOM 699 O O . ALA A 1 92 ? -4.775 2.603 18.859 1.00 96.69 92 ALA A O 1
ATOM 700 N N . GLN A 1 93 ? -6.045 2.231 20.683 1.00 97.31 93 GLN A N 1
ATOM 701 C CA . GLN A 1 93 ? -5.624 3.428 21.405 1.00 97.31 93 GLN A CA 1
ATOM 702 C C . GLN A 1 93 ? -4.128 3.398 21.730 1.00 97.31 93 GLN A C 1
ATOM 704 O O . GLN A 1 93 ? -3.429 4.380 21.474 1.00 97.31 93 GLN A O 1
ATOM 709 N N . ARG A 1 94 ? -3.605 2.259 22.202 1.00 97.69 94 ARG A N 1
ATOM 710 C CA . ARG A 1 94 ? -2.171 2.063 22.471 1.00 97.69 94 ARG A CA 1
ATOM 711 C C . ARG A 1 94 ? -1.308 2.291 21.225 1.00 97.69 94 ARG A C 1
ATOM 713 O O . ARG A 1 94 ? -0.171 2.744 21.341 1.00 97.69 94 ARG A O 1
ATOM 720 N N . ARG A 1 95 ? -1.833 1.978 20.036 1.00 95.69 95 ARG A N 1
ATOM 721 C CA . ARG A 1 95 ? -1.172 2.191 18.736 1.00 95.69 95 ARG A CA 1
ATOM 722 C C . ARG A 1 95 ? -1.447 3.563 18.112 1.00 95.69 95 ARG A C 1
ATOM 724 O O . ARG A 1 95 ? -0.862 3.858 17.074 1.00 95.69 95 ARG A O 1
ATOM 731 N N . G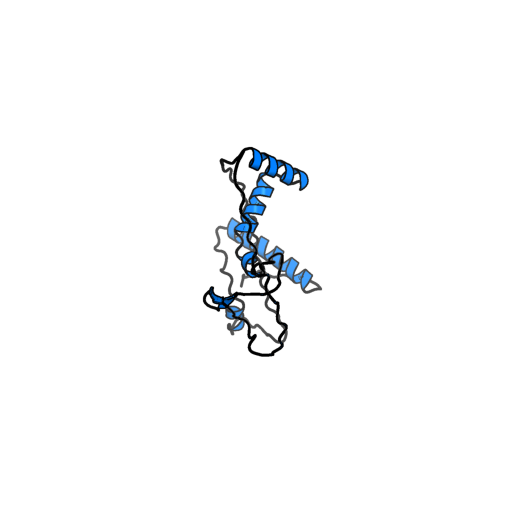LY A 1 96 ? -2.319 4.384 18.700 1.00 95.38 96 GLY A N 1
ATOM 732 C CA . GLY A 1 96 ? -2.704 5.683 18.143 1.00 95.38 96 GLY A CA 1
ATOM 733 C C . GLY A 1 96 ? -3.494 5.584 16.832 1.00 95.38 96 GLY A C 1
ATOM 734 O O . GLY A 1 96 ? -3.406 6.479 15.996 1.00 95.38 96 GLY A O 1
ATOM 735 N N . VAL A 1 97 ? -4.246 4.499 16.628 1.00 95.44 97 VAL A N 1
ATOM 736 C CA . VAL A 1 97 ? -5.078 4.282 15.434 1.00 95.44 97 VAL A CA 1
ATOM 737 C C . VAL A 1 97 ? -6.550 4.142 15.813 1.00 95.44 97 VAL A C 1
ATOM 739 O O . VAL A 1 97 ? -6.896 3.843 16.952 1.00 95.44 97 VAL A O 1
ATOM 742 N N . THR A 1 98 ? -7.450 4.340 14.852 1.00 95.69 98 THR A N 1
ATOM 743 C CA . THR A 1 98 ? -8.882 4.106 15.078 1.00 95.69 98 THR A CA 1
ATOM 744 C C . THR A 1 98 ? -9.196 2.609 15.117 1.00 95.69 98 THR A C 1
ATOM 746 O O . THR A 1 98 ? -8.532 1.812 14.449 1.00 95.69 98 THR A O 1
ATOM 749 N N . ARG A 1 99 ? -10.270 2.224 15.821 1.00 95.56 99 ARG A N 1
ATOM 750 C CA . ARG A 1 99 ? -10.801 0.845 15.836 1.00 95.56 99 ARG A CA 1
ATOM 751 C C . ARG A 1 99 ? -10.938 0.258 14.427 1.00 95.56 99 ARG A C 1
ATOM 753 O O . ARG A 1 99 ? -10.533 -0.872 14.175 1.00 95.56 99 ARG A O 1
ATOM 760 N N . SER A 1 100 ? -11.488 1.035 13.491 1.00 92.81 100 SER A N 1
ATOM 761 C CA . SER A 1 100 ? -11.683 0.607 12.102 1.00 92.81 100 SER A CA 1
ATOM 762 C C . SER A 1 100 ? -10.364 0.402 11.357 1.00 92.81 100 SER A C 1
ATOM 764 O O . SER A 1 100 ? -10.252 -0.559 10.605 1.00 92.81 100 SER A O 1
ATOM 766 N N . SER A 1 101 ? -9.364 1.262 11.580 1.00 89.94 101 SER A N 1
ATOM 767 C CA . SER A 1 101 ? -8.027 1.111 10.988 1.00 89.94 101 SER A CA 1
ATOM 768 C C . SER A 1 101 ? -7.319 -0.134 11.527 1.00 89.94 101 SER A C 1
ATOM 770 O O . SER A 1 101 ? -6.793 -0.938 10.756 1.00 89.94 101 SER A O 1
ATOM 772 N N . PHE A 1 102 ? -7.399 -0.359 12.841 1.00 95.00 102 PHE A N 1
ATOM 773 C CA . PHE A 1 102 ? -6.871 -1.564 13.474 1.00 95.00 102 PHE A CA 1
ATOM 774 C C . PHE A 1 102 ? -7.493 -2.836 12.878 1.00 95.00 102 PHE A C 1
ATOM 776 O O . PHE A 1 102 ? -6.769 -3.702 12.385 1.00 95.00 102 PHE A O 1
ATOM 783 N N . LEU A 1 103 ? -8.827 -2.916 12.836 1.00 94.06 103 LEU A N 1
ATOM 784 C CA . LEU A 1 103 ? -9.549 -4.059 12.267 1.00 94.06 103 LEU A CA 1
ATOM 785 C C . LEU A 1 103 ? -9.242 -4.273 10.780 1.00 94.06 103 LEU A C 1
ATOM 787 O O . LEU A 1 103 ? -9.021 -5.408 10.362 1.00 94.06 103 LEU A O 1
ATOM 791 N N . ALA A 1 104 ? -9.191 -3.199 9.988 1.00 89.00 104 ALA A N 1
ATOM 792 C CA . ALA A 1 104 ? -8.848 -3.282 8.573 1.00 89.00 104 ALA A CA 1
ATOM 793 C C . ALA A 1 104 ? -7.428 -3.830 8.374 1.00 89.00 104 ALA A C 1
ATOM 795 O O . ALA A 1 104 ? -7.236 -4.736 7.567 1.00 89.00 104 ALA A O 1
ATOM 796 N N . SER A 1 105 ? -6.449 -3.344 9.146 1.00 84.81 105 SER A N 1
ATOM 797 C CA . SER A 1 105 ? -5.064 -3.825 9.065 1.00 84.81 105 SER A CA 1
ATOM 798 C C . SER A 1 105 ? -4.944 -5.310 9.425 1.00 84.81 105 SER A C 1
ATOM 800 O O . SER A 1 105 ? -4.323 -6.069 8.686 1.00 84.81 105 SER A O 1
ATOM 802 N N . ALA A 1 106 ? -5.621 -5.754 10.489 1.00 90.69 106 ALA A N 1
ATOM 803 C CA . ALA A 1 106 ? -5.633 -7.154 10.905 1.00 90.69 106 ALA A CA 1
ATOM 804 C C . ALA A 1 106 ? -6.296 -8.066 9.857 1.00 90.69 106 ALA A C 1
ATOM 806 O O . ALA A 1 106 ? -5.822 -9.174 9.600 1.00 90.69 106 ALA A O 1
ATOM 807 N N . ALA A 1 107 ? -7.373 -7.599 9.218 1.00 89.50 107 ALA A N 1
ATOM 808 C CA . ALA A 1 107 ? -8.023 -8.319 8.129 1.00 89.50 107 ALA A CA 1
ATOM 809 C C . ALA A 1 107 ? -7.118 -8.407 6.891 1.00 89.50 107 ALA A C 1
ATOM 811 O O . ALA A 1 107 ? -6.950 -9.490 6.334 1.00 89.50 107 ALA A O 1
ATOM 812 N N . MET A 1 108 ? -6.485 -7.302 6.489 1.00 79.19 108 MET A N 1
ATOM 813 C CA . MET A 1 108 ? -5.557 -7.271 5.353 1.00 79.19 108 MET A CA 1
ATOM 814 C C . MET A 1 108 ? -4.339 -8.166 5.577 1.00 79.19 108 MET A C 1
ATOM 816 O O . MET A 1 108 ? -3.938 -8.889 4.664 1.00 79.19 108 MET A O 1
ATOM 820 N N . ASP A 1 109 ? -3.811 -8.192 6.800 1.00 79.38 109 ASP A N 1
ATOM 821 C CA . ASP A 1 109 ? -2.748 -9.111 7.207 1.00 79.38 109 ASP A CA 1
ATOM 822 C C . ASP A 1 109 ? -3.133 -10.576 6.998 1.00 79.38 109 ASP A C 1
ATOM 824 O O . ASP A 1 109 ? -2.277 -11.391 6.654 1.00 79.38 109 ASP A O 1
ATOM 828 N N . LYS A 1 110 ? -4.417 -10.909 7.171 1.00 82.81 110 LYS A N 1
ATOM 829 C CA . LYS A 1 110 ? -4.926 -12.267 6.979 1.00 82.81 110 LYS A CA 1
ATOM 830 C C . LYS A 1 110 ? -5.322 -12.583 5.534 1.00 82.81 110 LYS A C 1
ATOM 832 O O . LYS A 1 110 ? -5.252 -13.744 5.142 1.00 82.81 110 LYS A O 1
ATOM 837 N N . ILE A 1 111 ? -5.753 -11.582 4.766 1.00 81.94 111 ILE A N 1
ATOM 838 C CA . ILE A 1 111 ? -6.193 -11.728 3.369 1.00 81.94 111 ILE A CA 1
ATOM 839 C C . ILE A 1 111 ? -5.000 -11.761 2.405 1.00 81.94 111 ILE A C 1
ATOM 841 O O . ILE A 1 111 ? -5.087 -12.409 1.364 1.00 81.94 111 ILE A O 1
ATOM 845 N N . SER A 1 112 ? -3.903 -11.058 2.714 1.00 72.69 112 SER A N 1
ATOM 846 C CA . SER A 1 112 ? -2.797 -10.866 1.773 1.00 72.69 112 SER A CA 1
ATOM 847 C C . SER A 1 112 ? -2.101 -12.190 1.412 1.00 72.69 112 SER A C 1
ATOM 849 O O . SER A 1 112 ? -1.397 -12.764 2.250 1.00 72.69 112 SER A O 1
ATOM 851 N N . PRO A 1 113 ? -2.195 -12.650 0.146 1.00 52.06 113 PRO A N 1
ATOM 852 C CA . PRO A 1 113 ? -1.573 -13.900 -0.295 1.00 52.06 113 PRO A CA 1
ATOM 853 C C . PRO A 1 113 ? -0.039 -13.821 -0.319 1.00 52.06 113 PRO A C 1
ATOM 855 O O . PRO A 1 113 ? 0.638 -14.840 -0.438 1.00 52.06 113 PRO A O 1
ATOM 858 N N . TYR A 1 114 ? 0.529 -12.617 -0.192 1.00 47.56 114 TYR A N 1
ATOM 859 C CA . TYR A 1 114 ? 1.969 -12.384 -0.272 1.00 47.56 114 TYR A CA 1
ATOM 860 C C . TYR A 1 114 ? 2.712 -12.661 1.049 1.00 47.56 114 TYR A C 1
ATOM 862 O O . TYR A 1 114 ? 3.940 -12.706 1.057 1.00 47.56 114 TYR A O 1
ATOM 870 N N . ARG A 1 115 ? 2.001 -12.871 2.173 1.00 51.19 115 ARG A N 1
ATOM 871 C CA . ARG A 1 115 ? 2.625 -13.208 3.472 1.00 51.19 115 ARG A CA 1
ATOM 872 C C . ARG A 1 115 ? 2.714 -14.712 3.752 1.00 51.19 115 ARG A C 1
ATOM 874 O O . ARG A 1 115 ? 3.586 -15.125 4.517 1.00 51.19 115 ARG A O 1
ATOM 881 N N . ASP A 1 116 ? 1.891 -15.541 3.110 1.00 44.91 116 ASP A N 1
ATOM 882 C CA . ASP A 1 116 ? 1.868 -16.990 3.369 1.00 44.91 116 ASP A CA 1
ATOM 883 C C . ASP A 1 116 ? 3.118 -17.724 2.845 1.00 44.91 116 ASP A C 1
ATOM 885 O O . ASP A 1 116 ? 3.522 -18.749 3.401 1.00 44.91 116 ASP A O 1
ATOM 889 N N . THR A 1 117 ? 3.817 -17.174 1.847 1.00 44.16 117 THR A N 1
ATOM 890 C CA . THR A 1 117 ? 5.075 -17.756 1.342 1.00 44.16 117 THR A CA 1
ATOM 891 C C . THR A 1 117 ? 6.275 -17.488 2.257 1.00 44.16 117 THR A C 1
ATOM 893 O O . THR A 1 117 ? 7.213 -18.283 2.271 1.00 44.16 117 THR A O 1
ATOM 896 N N . ALA A 1 118 ? 6.232 -16.438 3.087 1.00 44.75 118 ALA A N 1
ATOM 897 C CA . ALA A 1 118 ? 7.286 -16.121 4.056 1.00 44.75 118 ALA A CA 1
ATOM 898 C C . ALA A 1 118 ? 7.102 -16.828 5.418 1.00 44.75 118 ALA A C 1
ATOM 900 O O . ALA A 1 118 ? 8.039 -16.897 6.212 1.00 44.75 118 ALA A O 1
ATOM 901 N N . SER A 1 119 ? 5.914 -17.384 5.696 1.00 47.28 119 SER A N 1
ATOM 902 C CA . SER A 1 119 ? 5.547 -17.921 7.018 1.00 47.28 119 SER A CA 1
ATOM 903 C C . SER A 1 119 ? 5.523 -19.456 7.124 1.00 47.28 119 SER A C 1
ATOM 905 O O . SER A 1 119 ? 5.138 -19.986 8.167 1.00 47.28 119 SER A O 1
ATOM 907 N N . THR A 1 120 ? 6.009 -20.203 6.123 1.00 45.12 120 THR A N 1
ATOM 908 C CA . THR A 1 120 ? 6.204 -21.672 6.250 1.00 45.12 120 THR A CA 1
ATOM 909 C C . THR A 1 120 ? 7.432 -22.037 7.112 1.00 45.12 120 THR A C 1
ATOM 911 O O . THR A 1 120 ? 7.856 -23.186 7.177 1.00 45.12 120 THR A O 1
ATOM 914 N N . ALA A 1 121 ? 8.002 -21.084 7.851 1.00 41.16 121 ALA A N 1
ATOM 915 C CA . ALA A 1 121 ? 8.842 -21.379 9.003 1.00 41.16 121 ALA A CA 1
ATOM 916 C C . ALA A 1 121 ? 7.961 -21.388 10.260 1.00 41.16 121 ALA A C 1
ATOM 918 O O . ALA A 1 121 ? 7.887 -20.406 10.999 1.00 41.16 121 ALA A O 1
ATOM 919 N N . HIS A 1 122 ? 7.296 -22.517 10.522 1.00 37.50 122 HIS A N 1
ATOM 920 C CA . HIS A 1 122 ? 6.791 -22.806 11.859 1.00 37.50 122 HIS A CA 1
ATOM 921 C C . HIS A 1 122 ? 7.976 -22.774 12.831 1.00 37.50 122 HIS A C 1
ATOM 923 O O . HIS A 1 122 ? 8.721 -23.744 12.969 1.00 37.50 122 HIS A O 1
ATOM 929 N N . ARG A 1 123 ? 8.153 -21.649 13.529 1.00 37.94 123 ARG A N 1
ATOM 930 C CA . ARG A 1 123 ? 8.972 -21.576 14.736 1.00 37.94 123 ARG A CA 1
ATOM 931 C C . ARG A 1 123 ? 8.207 -22.303 15.843 1.00 37.94 123 ARG A C 1
ATOM 933 O O . ARG A 1 123 ? 7.553 -21.685 16.675 1.00 37.94 123 ARG A O 1
ATOM 940 N N . GLY A 1 124 ? 8.255 -23.633 15.809 1.00 36.28 124 GLY A N 1
ATOM 941 C CA . GLY A 1 124 ? 7.838 -24.471 16.923 1.00 36.28 124 GLY A CA 1
ATOM 942 C C . GLY A 1 124 ? 8.760 -24.201 18.105 1.00 36.28 124 GLY A C 1
ATOM 943 O O . GLY A 1 124 ? 9.972 -24.405 18.028 1.00 36.28 124 GLY A O 1
ATOM 944 N N . SER A 1 125 ? 8.200 -23.696 19.200 1.00 45.69 125 SER A N 1
ATOM 945 C CA . SER A 1 125 ? 8.909 -23.638 20.469 1.00 45.69 125 SER A CA 1
ATOM 946 C C . SER A 1 125 ? 9.208 -25.067 20.935 1.00 45.69 125 SER A C 1
ATOM 948 O O . SER A 1 125 ? 8.277 -25.841 21.144 1.00 45.69 125 SER A O 1
ATOM 950 N N . LYS A 1 126 ? 10.497 -25.352 21.164 1.00 46.00 126 LYS A N 1
ATOM 951 C CA . LYS A 1 126 ? 11.093 -26.578 21.733 1.00 46.00 126 LYS A CA 1
ATOM 952 C C . LYS A 1 126 ? 11.246 -27.762 20.754 1.00 46.00 126 LYS A C 1
ATOM 954 O O . LYS A 1 126 ? 10.285 -28.394 20.347 1.00 46.00 126 LYS A O 1
ATOM 959 N N . SER A 1 127 ? 12.517 -28.105 20.508 1.00 41.03 127 SER A N 1
ATOM 960 C CA . SER A 1 127 ? 13.056 -29.201 19.679 1.00 41.03 127 SER A CA 1
ATOM 961 C C . SER A 1 127 ? 13.097 -28.936 18.167 1.00 41.03 127 SER A C 1
ATOM 963 O O . SER A 1 127 ? 12.140 -29.162 17.435 1.00 41.03 127 SER A O 1
ATOM 965 N N . GLY A 1 128 ? 14.258 -28.478 17.688 1.00 44.09 128 GLY A N 1
ATOM 966 C CA . GLY A 1 128 ? 14.562 -28.241 16.273 1.00 44.09 128 GLY A CA 1
ATOM 967 C C . GLY A 1 128 ? 14.787 -29.524 15.472 1.00 44.09 128 GLY A C 1
ATOM 968 O O . GLY A 1 128 ? 15.869 -29.722 14.929 1.00 44.09 128 GLY A O 1
ATOM 969 N N . THR A 1 129 ? 13.785 -30.400 15.394 1.00 44.47 129 THR A N 1
ATOM 970 C CA . THR A 1 129 ? 13.772 -31.496 14.414 1.00 44.47 129 THR A CA 1
ATOM 971 C C . THR A 1 129 ? 12.569 -31.320 13.494 1.00 44.47 129 THR A C 1
ATOM 973 O O . THR A 1 129 ? 11.421 -31.412 13.919 1.00 44.47 129 THR A O 1
ATOM 976 N N . LEU A 1 130 ? 12.840 -31.016 12.225 1.00 44.84 130 LEU A N 1
ATOM 977 C CA . LEU A 1 130 ? 11.834 -30.983 11.167 1.00 44.84 130 LEU A CA 1
ATOM 978 C C . LEU A 1 130 ? 11.430 -32.426 10.846 1.00 44.84 130 LEU A C 1
ATOM 980 O O . LEU A 1 130 ? 12.248 -33.196 10.351 1.00 44.84 130 LEU A O 1
ATOM 984 N N . HIS A 1 131 ? 10.183 -32.787 11.152 1.00 45.38 131 HIS A N 1
ATOM 985 C CA . HIS A 1 131 ? 9.655 -34.138 10.930 1.00 45.38 131 HIS A CA 1
ATOM 986 C C . HIS A 1 131 ? 8.898 -34.291 9.603 1.00 45.38 131 HIS A C 1
ATOM 988 O O . HIS A 1 131 ? 8.642 -35.406 9.174 1.00 45.38 131 HIS A O 1
ATOM 994 N N . ALA A 1 132 ? 8.572 -33.203 8.902 1.00 52.59 132 ALA A N 1
ATOM 995 C CA . ALA A 1 132 ? 7.894 -33.303 7.615 1.00 52.59 132 ALA A CA 1
ATOM 996 C C . ALA A 1 132 ? 8.236 -32.136 6.687 1.00 52.59 132 ALA A C 1
ATOM 998 O O . ALA A 1 132 ? 8.340 -30.991 7.130 1.00 52.59 132 ALA A O 1
ATOM 999 N N . ALA A 1 133 ? 8.355 -32.426 5.392 1.00 50.66 133 ALA A N 1
ATOM 1000 C CA . ALA A 1 133 ? 8.391 -31.424 4.331 1.00 50.66 133 ALA A CA 1
ATOM 1001 C C . ALA A 1 133 ? 7.250 -31.680 3.346 1.00 50.66 133 ALA A C 1
ATOM 1003 O O . ALA A 1 133 ? 6.848 -32.822 3.124 1.00 50.66 133 ALA A O 1
ATOM 1004 N N . ARG A 1 134 ? 6.721 -30.616 2.740 1.00 54.66 134 ARG A N 1
ATOM 1005 C CA . ARG A 1 134 ? 5.746 -30.741 1.653 1.00 54.66 134 ARG A CA 1
ATOM 1006 C C . ARG A 1 134 ? 6.466 -30.817 0.316 1.00 54.66 134 ARG A C 1
ATOM 1008 O O . ARG A 1 134 ? 7.428 -30.087 0.089 1.00 54.66 134 ARG A O 1
ATOM 1015 N N . ASP A 1 135 ? 6.009 -31.702 -0.562 1.00 59.75 135 ASP A N 1
ATOM 1016 C CA . ASP A 1 135 ? 6.512 -31.745 -1.932 1.00 59.75 135 ASP A CA 1
ATOM 1017 C C . ASP A 1 135 ? 5.918 -30.617 -2.797 1.00 59.75 135 ASP A C 1
ATOM 1019 O O . ASP A 1 135 ? 5.058 -29.849 -2.362 1.00 59.75 135 ASP A O 1
ATOM 1023 N N . ARG A 1 136 ? 6.376 -30.510 -4.052 1.00 46.09 136 ARG A N 1
ATOM 1024 C CA . ARG A 1 136 ? 5.930 -29.480 -5.011 1.00 46.09 136 ARG A CA 1
ATOM 1025 C C . ARG A 1 136 ? 4.427 -29.528 -5.332 1.00 46.09 136 ARG A C 1
ATOM 1027 O O . ARG A 1 136 ? 3.930 -28.609 -5.968 1.00 46.09 136 ARG A O 1
ATOM 1034 N N . LYS A 1 137 ? 3.711 -30.580 -4.915 1.00 55.94 137 LYS A N 1
ATOM 1035 C CA . LYS A 1 137 ? 2.255 -30.724 -5.058 1.00 55.94 137 LYS A CA 1
ATOM 1036 C C . LYS A 1 137 ? 1.507 -30.415 -3.753 1.00 55.94 137 LYS A C 1
ATOM 1038 O O . LYS A 1 137 ? 0.299 -30.616 -3.687 1.00 55.94 137 LYS A O 1
ATOM 1043 N N . GLY A 1 138 ? 2.206 -29.951 -2.714 1.00 48.06 138 GLY A N 1
ATOM 1044 C CA . GLY A 1 138 ? 1.630 -29.604 -1.413 1.00 48.06 138 GLY A CA 1
ATOM 1045 C C . GLY A 1 138 ? 1.347 -30.801 -0.501 1.00 48.06 138 GLY A C 1
ATOM 1046 O O . GLY A 1 138 ? 0.824 -30.611 0.597 1.00 48.06 138 GLY A O 1
ATOM 1047 N N . GLN A 1 139 ? 1.707 -32.022 -0.910 1.00 58.69 139 GLN A N 1
ATOM 1048 C CA . GLN A 1 139 ? 1.500 -33.237 -0.119 1.00 58.69 139 GLN A CA 1
ATOM 1049 C C . GLN A 1 139 ? 2.554 -33.324 0.991 1.00 58.69 139 GLN A C 1
ATOM 1051 O O . GLN A 1 139 ? 3.749 -33.162 0.735 1.00 58.69 139 GLN A O 1
ATOM 1056 N N . VAL A 1 140 ? 2.116 -33.570 2.229 1.00 47.00 140 VAL A N 1
ATOM 1057 C CA . VAL A 1 140 ? 3.002 -33.702 3.397 1.00 47.00 140 VAL A CA 1
ATOM 1058 C C . VAL A 1 140 ? 3.728 -35.045 3.332 1.00 47.00 140 VAL A C 1
ATOM 1060 O O . VAL A 1 140 ? 3.086 -36.091 3.296 1.00 47.00 140 VAL A O 1
ATOM 1063 N N . LYS A 1 141 ? 5.064 -35.022 3.343 1.00 48.31 141 LYS A N 1
ATOM 1064 C CA . LYS A 1 141 ? 5.911 -36.213 3.448 1.00 48.31 141 LYS A CA 1
ATOM 1065 C C . LYS A 1 141 ? 6.698 -36.186 4.752 1.00 48.31 141 LYS A C 1
ATOM 1067 O O . LYS A 1 141 ? 7.381 -35.207 5.052 1.00 48.31 141 LYS A O 1
ATOM 1072 N N . ASP A 1 142 ? 6.594 -37.275 5.504 1.00 50.12 142 ASP A N 1
ATOM 1073 C CA . ASP A 1 142 ? 7.374 -37.528 6.713 1.00 50.12 142 ASP A CA 1
ATOM 1074 C C . ASP A 1 142 ? 8.828 -37.821 6.311 1.00 50.12 142 ASP A C 1
ATOM 1076 O O . ASP A 1 142 ? 9.091 -38.728 5.514 1.00 50.12 142 ASP A O 1
ATOM 1080 N N . ILE A 1 143 ? 9.774 -37.016 6.798 1.00 54.88 143 ILE A N 1
ATOM 1081 C CA . ILE A 1 143 ? 11.200 -37.233 6.539 1.00 54.88 143 ILE A CA 1
ATOM 1082 C C . ILE A 1 143 ? 11.747 -37.979 7.749 1.00 54.88 143 ILE A C 1
ATOM 1084 O O . ILE A 1 143 ? 12.348 -37.391 8.652 1.00 54.88 143 ILE A O 1
ATOM 1088 N N . GLN A 1 144 ? 11.542 -39.295 7.779 1.00 51.78 144 GLN A N 1
ATOM 1089 C CA . GLN A 1 144 ? 12.228 -40.118 8.763 1.00 51.78 144 GLN A CA 1
ATOM 1090 C C . GLN A 1 144 ? 13.741 -39.972 8.581 1.00 51.78 144 GLN A C 1
ATOM 1092 O O . GLN A 1 144 ? 14.315 -40.168 7.510 1.00 51.78 144 GLN A O 1
ATOM 1097 N N . THR A 1 145 ? 14.370 -39.558 9.671 1.00 43.72 145 THR A N 1
ATOM 1098 C CA . THR A 1 145 ? 15.776 -39.206 9.795 1.00 43.72 145 THR A CA 1
ATOM 1099 C C . THR A 1 145 ? 16.640 -40.417 9.454 1.00 43.72 145 THR A C 1
ATOM 1101 O O . THR A 1 145 ? 16.461 -41.492 10.028 1.00 43.72 145 THR A O 1
ATOM 1104 N N . ASN A 1 146 ? 17.633 -40.241 8.578 1.00 35.66 146 ASN A N 1
ATOM 1105 C CA . ASN A 1 146 ? 18.758 -41.168 8.450 1.00 35.66 146 ASN A CA 1
ATOM 1106 C C . ASN A 1 146 ? 19.516 -41.237 9.792 1.00 35.66 146 ASN A C 1
ATOM 1108 O O . ASN A 1 146 ? 20.504 -40.547 10.016 1.00 35.66 146 ASN A O 1
ATOM 1112 N N . LYS A 1 147 ? 19.037 -42.076 10.710 1.00 37.31 147 LYS A N 1
ATOM 1113 C CA . LYS A 1 147 ? 19.780 -42.603 11.857 1.00 37.31 147 LYS A CA 1
ATOM 1114 C C . LYS A 1 147 ? 19.696 -44.124 11.808 1.00 37.31 147 LYS A C 1
ATOM 1116 O O . LYS A 1 147 ? 19.094 -44.765 12.664 1.00 37.31 147 LYS A O 1
ATOM 1121 N N . ARG A 1 148 ? 20.329 -44.724 10.798 1.00 33.94 148 ARG A N 1
ATOM 1122 C CA . ARG A 1 148 ? 20.856 -46.081 10.954 1.00 33.94 148 ARG A CA 1
ATOM 1123 C C . ARG A 1 148 ? 22.310 -45.992 11.394 1.00 33.94 148 ARG A C 1
ATOM 1125 O O . ARG A 1 148 ? 23.114 -45.331 10.756 1.00 33.94 148 ARG A O 1
ATOM 1132 N N . ALA A 1 149 ? 22.575 -46.729 12.469 1.00 34.66 149 ALA A N 1
ATOM 1133 C CA . ALA A 1 149 ? 23.860 -47.284 12.863 1.00 34.66 149 ALA A CA 1
ATOM 1134 C C . ALA A 1 149 ? 24.965 -46.287 13.251 1.00 34.66 149 ALA A C 1
ATOM 1136 O O . ALA A 1 149 ? 25.773 -45.881 12.434 1.00 34.66 149 ALA A O 1
ATOM 1137 N N . HIS A 1 150 ? 25.105 -46.043 14.556 1.00 28.08 150 HIS A N 1
ATOM 1138 C CA . HIS A 1 150 ? 26.301 -46.534 15.242 1.00 28.08 150 HIS A CA 1
ATOM 1139 C C . HIS A 1 150 ? 26.022 -46.782 16.725 1.00 28.08 150 HIS A C 1
ATOM 1141 O O . HIS A 1 150 ? 25.330 -46.035 17.410 1.00 28.08 150 HIS A O 1
ATOM 1147 N N . ALA A 1 151 ? 26.524 -47.929 17.161 1.00 32.03 151 ALA A N 1
ATOM 1148 C CA . ALA A 1 151 ? 26.365 -48.546 18.459 1.00 32.03 151 ALA A CA 1
ATOM 1149 C C . ALA A 1 151 ? 26.927 -47.719 19.624 1.00 32.03 151 ALA A C 1
ATOM 1151 O O . ALA A 1 151 ? 27.948 -47.053 19.472 1.00 32.03 151 ALA A O 1
ATOM 1152 N N . ARG A 1 152 ? 26.312 -47.892 20.804 1.00 31.28 152 ARG A N 1
ATOM 1153 C CA . ARG A 1 152 ? 26.922 -48.277 22.104 1.00 31.28 152 ARG A CA 1
ATOM 1154 C C . ARG A 1 152 ? 25.892 -47.988 23.205 1.00 31.28 152 ARG A C 1
ATOM 1156 O O . ARG A 1 152 ? 25.590 -46.848 23.514 1.00 31.28 152 ARG A O 1
ATOM 1163 N N . HIS A 1 153 ? 25.113 -48.987 23.610 1.00 38.91 153 HIS A N 1
ATOM 1164 C CA . HIS A 1 153 ? 25.394 -49.843 24.769 1.00 38.91 153 HIS A CA 1
ATOM 1165 C C . HIS A 1 153 ? 25.653 -49.057 26.065 1.00 38.91 153 HIS A C 1
ATOM 1167 O O . HIS A 1 153 ? 26.801 -48.853 26.435 1.00 38.91 153 HIS A O 1
ATOM 1173 N N . VAL A 1 154 ? 24.586 -48.716 26.794 1.00 34.62 154 VAL A N 1
ATOM 1174 C CA . VAL A 1 154 ? 24.613 -48.643 28.264 1.00 34.62 154 VAL A CA 1
ATOM 1175 C C . VAL A 1 154 ? 23.286 -49.201 28.788 1.00 34.62 154 VAL A C 1
ATOM 1177 O O . VAL A 1 154 ? 22.225 -48.603 28.621 1.00 34.62 154 VAL A O 1
ATOM 1180 N N . LYS A 1 155 ? 23.358 -50.394 29.389 1.00 38.78 155 LYS A N 1
ATOM 1181 C CA . LYS A 1 155 ? 22.280 -51.060 30.133 1.00 38.78 155 LYS A CA 1
ATOM 1182 C C . LYS A 1 155 ? 21.715 -50.124 31.208 1.00 38.78 155 LYS A C 1
ATOM 1184 O O . LYS A 1 155 ? 22.464 -49.684 32.076 1.00 38.78 155 LYS A O 1
ATOM 1189 N N . ARG A 1 156 ? 20.394 -49.938 31.249 1.00 35.16 156 ARG A N 1
ATOM 1190 C CA . ARG A 1 156 ? 19.697 -49.537 32.480 1.00 35.16 156 ARG A CA 1
ATOM 1191 C C . ARG A 1 156 ? 18.998 -50.762 33.064 1.00 35.16 156 ARG A C 1
ATOM 1193 O O . ARG A 1 156 ? 18.099 -51.322 32.447 1.00 35.16 156 ARG A O 1
ATOM 1200 N N . ARG A 1 157 ? 19.490 -51.206 34.226 1.00 37.03 157 ARG A N 1
ATOM 1201 C CA . ARG A 1 157 ? 18.819 -52.169 35.110 1.00 37.03 157 ARG A CA 1
ATOM 1202 C C . ARG A 1 157 ? 17.495 -51.543 35.565 1.00 37.03 157 ARG A C 1
ATOM 1204 O O . ARG A 1 157 ? 17.494 -50.381 35.961 1.00 37.03 157 ARG A O 1
ATOM 1211 N N . GLY A 1 158 ? 16.395 -52.285 35.463 1.00 36.44 158 GLY A N 1
ATOM 1212 C CA . GLY A 1 158 ? 15.087 -51.848 35.960 1.00 36.44 158 GLY A CA 1
ATOM 1213 C C . GLY A 1 158 ? 14.994 -51.938 37.486 1.00 36.44 158 GLY A C 1
ATOM 1214 O O . GLY A 1 158 ? 15.793 -52.658 38.091 1.00 36.44 158 GLY A O 1
ATOM 1215 N N . PRO A 1 159 ? 14.022 -51.271 38.126 1.00 37.91 159 PRO A N 1
ATOM 1216 C CA . PRO A 1 159 ? 13.595 -51.656 39.455 1.00 37.91 159 PRO A CA 1
ATOM 1217 C C . PRO A 1 159 ? 12.505 -52.727 39.327 1.00 37.91 159 PRO A C 1
ATOM 1219 O O . PRO A 1 159 ? 11.416 -52.479 38.809 1.00 37.91 159 PRO A O 1
ATOM 1222 N N . GLY A 1 160 ? 12.847 -53.939 39.767 1.00 35.00 160 GLY A N 1
ATOM 1223 C CA . GLY A 1 160 ? 11.877 -54.963 40.140 1.00 35.00 160 GLY A CA 1
ATOM 1224 C C . GLY A 1 160 ? 11.035 -54.506 41.332 1.00 35.00 160 GLY A C 1
ATOM 1225 O O . GLY A 1 160 ? 11.428 -53.615 42.084 1.00 35.00 160 GLY A O 1
ATOM 1226 N N . GLY A 1 161 ? 9.853 -55.101 41.446 1.00 34.06 161 GLY A N 1
ATOM 1227 C CA . GLY A 1 161 ? 8.846 -54.728 42.425 1.00 34.06 161 GLY A CA 1
ATOM 1228 C C . GLY A 1 161 ? 9.104 -55.211 43.851 1.00 34.06 161 GLY A C 1
ATOM 1229 O O . GLY A 1 161 ? 9.810 -56.183 44.099 1.00 34.06 161 GLY A O 1
ATOM 1230 N N . SER A 1 162 ? 8.409 -54.537 44.755 1.00 38.12 162 SER A N 1
ATOM 1231 C CA . SER A 1 162 ? 7.847 -55.002 46.025 1.00 38.12 162 SER A CA 1
ATOM 1232 C C . SER A 1 162 ? 6.641 -54.068 46.255 1.00 38.12 162 SER A C 1
ATOM 1234 O O . SER A 1 162 ? 6.754 -52.864 46.073 1.00 38.12 162 SER A O 1
ATOM 1236 N N . GLY A 1 163 ? 5.399 -54.497 46.463 1.00 35.41 163 GLY A N 1
ATOM 1237 C CA . GLY A 1 163 ? 4.947 -55.684 47.159 1.00 35.41 163 GLY A CA 1
ATOM 1238 C C . GLY A 1 163 ? 4.880 -55.381 48.649 1.00 35.41 163 GLY A C 1
ATOM 1239 O O . GLY A 1 163 ? 5.758 -55.838 49.357 1.00 35.41 163 GLY A O 1
ATOM 1240 N N . GLU A 1 164 ? 3.877 -54.620 49.107 1.00 39.84 164 GLU A N 1
ATOM 1241 C CA . GLU A 1 164 ? 3.176 -54.956 50.353 1.00 39.84 164 GLU A CA 1
ATOM 1242 C C . GLU A 1 164 ? 1.861 -54.187 50.534 1.00 39.84 164 GLU A C 1
ATOM 1244 O O . GLU A 1 164 ? 1.775 -52.962 50.534 1.00 39.84 164 GLU A O 1
ATOM 1249 N N . SER A 1 165 ? 0.818 -54.987 50.676 1.00 40.19 165 SER A N 1
ATOM 1250 C CA . SER A 1 165 ? -0.544 -54.685 51.074 1.00 40.19 165 SER A CA 1
ATOM 1251 C C . SER A 1 165 ? -0.671 -54.609 52.597 1.00 40.19 165 SER A C 1
ATOM 1253 O O . SER A 1 165 ? -0.245 -55.548 53.268 1.00 40.19 165 SER A O 1
ATOM 1255 N N . ARG A 1 166 ? -1.410 -53.633 53.144 1.00 39.22 166 ARG A N 1
ATOM 1256 C CA . ARG A 1 166 ? -2.226 -53.896 54.343 1.00 39.22 166 ARG A CA 1
ATOM 1257 C C . ARG A 1 166 ? -3.435 -52.967 54.472 1.00 39.22 166 ARG A C 1
ATOM 1259 O O . ARG A 1 166 ? -3.340 -51.757 54.311 1.00 39.22 166 ARG A O 1
ATOM 1266 N N . LYS A 1 167 ? -4.568 -53.625 54.717 1.00 40.22 167 LYS A N 1
ATOM 1267 C CA . LYS A 1 167 ? -5.929 -53.131 54.930 1.00 40.22 167 LYS A CA 1
ATOM 1268 C C . LYS A 1 167 ? -6.154 -52.595 56.353 1.00 40.22 167 LYS A C 1
ATOM 1270 O O . LYS A 1 167 ? -5.558 -53.113 57.289 1.00 40.22 167 LYS A O 1
ATOM 1275 N N . GLU A 1 168 ? -7.170 -51.732 56.424 1.00 37.38 168 GLU A N 1
ATOM 1276 C CA . GLU A 1 168 ? -8.240 -51.607 57.437 1.00 37.38 168 GLU A CA 1
ATOM 1277 C C . GLU A 1 168 ? -7.983 -51.069 58.858 1.00 37.38 168 GLU A C 1
ATOM 1279 O O . GLU A 1 168 ? -7.182 -51.604 59.618 1.00 37.38 168 GLU A O 1
ATOM 1284 N N . LYS A 1 169 ? -8.918 -50.155 59.187 1.00 35.75 169 LYS A N 1
ATOM 1285 C CA . LYS A 1 169 ? -9.418 -49.622 60.467 1.00 35.75 169 LYS A CA 1
ATOM 1286 C C . LYS A 1 169 ? -8.643 -48.496 61.139 1.00 35.75 169 LYS A C 1
ATOM 1288 O O . LYS A 1 169 ? -7.521 -48.725 61.625 1.00 35.75 169 LYS A O 1
#

Secondary structure (DSSP, 8-state):
--TT-----SSHHHHHHHHHHHHHHHHHHHHHTTPPPPPPPPHHHHHH-GGG---TTT-----------------------HHHHHHHHHHHHHTT--HHHHHHHHHHHHH-TTSTTT------SS-----EEE-TTS-EEE---------------------------